Protein AF-A0A3B4BL02-F1 (afdb_monomer_lite)

Secondary structure (DSSP, 8-state):
-HHHHHHHHHHHHHHHHHHHHHHHHTT----HHHHHHHHHHHHTT--HHHHHHHHHHHHHHHHHHTT-SS----------S-------

Radius of gyration: 19.52 Å; chains: 1; bounding box: 37×36×62 Å

pLDDT: mean 74.95, std 19.33, range [40.09, 94.81]

Sequence (88 aa):
MASAANANLNAVRETMDVLLEISRLLNTGLDMESLSICVRLCEQGINPEALSSVIKELRKASDTSSHQTSKGVCVCMSDNYPASGLFF

Foldseek 3Di:
DVVVVVVVVVVVVVVLVVVVVVCVVVVLVDDSVRVVVLVVCVVVVDDNVVVSVVVVVVVVVVVVVVVPPDDDDDPPPDDDDDDDDDDD

Organism: NCBI:txid409849

Structure (mmCIF, N/CA/C/O backbone):
data_AF-A0A3B4BL02-F1
#
_entry.id   AF-A0A3B4BL02-F1
#
loop_
_atom_site.group_PDB
_atom_site.id
_atom_site.type_symbol
_atom_site.label_atom_id
_atom_site.label_alt_id
_atom_site.label_comp_id
_atom_site.label_asym_id
_atom_site.label_entity_id
_atom_site.label_seq_id
_atom_site.pdbx_PDB_ins_code
_atom_site.Cartn_x
_atom_site.Cartn_y
_atom_site.Cartn_z
_atom_site.occupancy
_atom_site.B_iso_or_equiv
_atom_site.auth_seq_id
_atom_site.auth_comp_id
_atom_site.auth_asym_id
_atom_site.auth_atom_id
_atom_site.pdbx_PDB_model_num
ATOM 1 N N . MET A 1 1 ? 9.830 -15.947 -26.472 1.00 53.75 1 MET A N 1
ATOM 2 C CA . MET A 1 1 ? 8.811 -15.186 -25.707 1.00 53.75 1 MET A CA 1
ATOM 3 C C . MET A 1 1 ? 8.816 -15.450 -24.196 1.00 53.75 1 MET A C 1
ATOM 5 O O . MET A 1 1 ? 8.395 -14.558 -23.479 1.00 53.75 1 MET A O 1
ATOM 9 N N . ALA A 1 2 ? 9.341 -16.571 -23.674 1.00 61.06 2 ALA A N 1
ATOM 10 C CA . ALA A 1 2 ? 9.371 -16.832 -22.221 1.00 61.06 2 ALA A CA 1
ATOM 11 C C . ALA A 1 2 ? 10.216 -15.837 -21.385 1.00 61.06 2 ALA A C 1
ATOM 13 O O . ALA A 1 2 ? 9.886 -15.565 -20.237 1.00 61.06 2 ALA A O 1
ATOM 14 N N . SER A 1 3 ? 11.271 -15.247 -21.964 1.00 62.56 3 SER A N 1
ATOM 15 C CA . SER A 1 3 ? 12.185 -14.347 -21.234 1.00 62.56 3 SER A CA 1
ATOM 16 C C . SER A 1 3 ? 11.528 -13.030 -20.778 1.00 62.56 3 SER A C 1
ATOM 18 O O . SER A 1 3 ? 11.772 -12.562 -19.670 1.00 62.56 3 SER A O 1
ATOM 20 N N . ALA A 1 4 ? 10.627 -12.461 -21.589 1.00 69.81 4 ALA A N 1
ATOM 21 C CA . ALA A 1 4 ? 9.975 -11.187 -21.269 1.00 69.81 4 ALA A CA 1
ATOM 22 C C . ALA A 1 4 ? 8.968 -11.306 -20.109 1.00 69.81 4 ALA A C 1
ATOM 24 O O . ALA A 1 4 ? 8.860 -10.398 -19.289 1.00 69.81 4 ALA A O 1
ATOM 25 N N . ALA A 1 5 ? 8.266 -12.440 -20.005 1.00 71.69 5 ALA A N 1
ATOM 26 C CA . ALA A 1 5 ? 7.335 -12.693 -18.906 1.00 71.69 5 ALA A CA 1
ATOM 27 C C . ALA A 1 5 ? 8.068 -12.819 -17.560 1.00 71.69 5 ALA A C 1
ATOM 29 O O . ALA A 1 5 ? 7.634 -12.231 -16.573 1.00 71.69 5 ALA A O 1
ATOM 30 N N . ASN A 1 6 ? 9.215 -13.507 -17.531 1.00 76.56 6 ASN A N 1
ATOM 31 C CA . ASN A 1 6 ? 10.031 -13.622 -16.320 1.00 76.56 6 ASN A CA 1
ATOM 32 C C . ASN A 1 6 ? 10.607 -12.273 -15.869 1.00 76.56 6 ASN A C 1
ATOM 34 O O . ASN A 1 6 ? 10.612 -11.991 -14.674 1.00 76.56 6 ASN A O 1
ATOM 38 N N . ALA A 1 7 ? 11.049 -11.427 -16.805 1.00 80.12 7 ALA A N 1
ATOM 39 C CA . ALA A 1 7 ? 11.521 -10.082 -16.476 1.00 80.12 7 ALA A CA 1
ATOM 40 C C . ALA A 1 7 ? 10.411 -9.224 -15.844 1.00 80.12 7 ALA A C 1
ATOM 42 O O . ALA A 1 7 ? 10.657 -8.528 -14.863 1.00 80.12 7 ALA A O 1
ATOM 43 N N . ASN A 1 8 ? 9.178 -9.325 -16.354 1.00 85.88 8 ASN A N 1
ATOM 44 C CA . ASN A 1 8 ? 8.039 -8.595 -15.800 1.00 85.88 8 ASN A CA 1
ATOM 45 C C . ASN A 1 8 ? 7.678 -9.070 -14.381 1.00 85.88 8 ASN A C 1
ATOM 47 O O . ASN A 1 8 ? 7.444 -8.259 -13.493 1.00 85.88 8 ASN A O 1
ATOM 51 N N . LEU A 1 9 ? 7.687 -10.385 -14.135 1.00 85.06 9 LEU A N 1
ATOM 52 C CA . LEU A 1 9 ? 7.427 -10.930 -12.796 1.00 85.06 9 LEU A CA 1
ATOM 53 C C . LEU A 1 9 ? 8.492 -10.507 -11.775 1.00 85.06 9 LEU A C 1
ATOM 55 O O . LEU A 1 9 ? 8.149 -10.244 -10.622 1.00 85.06 9 LEU A O 1
ATOM 59 N N . ASN A 1 10 ? 9.758 -10.415 -12.189 1.00 89.12 10 ASN A N 1
ATOM 60 C CA . ASN A 1 10 ? 10.825 -9.894 -11.335 1.00 89.12 10 ASN A CA 1
ATOM 61 C C . ASN A 1 10 ? 10.600 -8.415 -11.005 1.00 89.12 10 ASN A C 1
ATOM 63 O O . ASN A 1 10 ? 10.600 -8.062 -9.830 1.00 89.12 10 ASN A O 1
ATOM 67 N N . ALA A 1 11 ? 10.280 -7.589 -12.006 1.00 89.56 11 ALA A N 1
ATOM 68 C CA . ALA A 1 11 ? 10.000 -6.170 -11.798 1.00 89.56 11 ALA A CA 1
ATOM 69 C C . ALA A 1 11 ? 8.807 -5.934 -10.852 1.00 89.56 11 ALA A C 1
ATOM 71 O O . ALA A 1 11 ? 8.856 -5.056 -9.990 1.00 89.56 11 ALA A O 1
ATOM 72 N N . VAL A 1 12 ? 7.745 -6.742 -10.968 1.00 89.25 12 VAL A N 1
ATOM 73 C CA . VAL A 1 12 ? 6.587 -6.681 -10.061 1.00 89.25 12 VAL A CA 1
ATOM 74 C C . VAL A 1 12 ? 6.992 -7.048 -8.635 1.00 89.25 12 VAL A C 1
ATOM 76 O O . VAL A 1 12 ? 6.598 -6.358 -7.699 1.00 89.25 12 VAL A O 1
ATOM 79 N N . ARG A 1 13 ? 7.796 -8.104 -8.452 1.00 89.56 13 ARG A N 1
ATOM 80 C CA . ARG A 1 13 ? 8.296 -8.501 -7.127 1.00 89.56 13 ARG A CA 1
ATOM 81 C C . ARG A 1 13 ? 9.145 -7.407 -6.491 1.00 89.56 13 ARG A C 1
ATOM 83 O O . ARG A 1 13 ? 8.867 -7.033 -5.360 1.00 89.56 13 ARG A O 1
ATOM 90 N N . GLU A 1 14 ? 10.103 -6.857 -7.232 1.00 92.75 14 GLU A N 1
ATOM 91 C CA . GLU A 1 14 ? 10.955 -5.761 -6.757 1.00 92.75 14 GLU A CA 1
ATOM 92 C C . GLU A 1 14 ? 10.123 -4.532 -6.375 1.00 92.75 14 GLU A C 1
ATOM 94 O O . GLU A 1 14 ? 10.314 -3.956 -5.306 1.00 92.75 14 GLU A O 1
ATOM 99 N N . THR A 1 15 ? 9.136 -4.172 -7.200 1.00 92.56 15 THR A N 1
ATOM 100 C CA . THR A 1 15 ? 8.218 -3.062 -6.905 1.00 92.56 15 THR A CA 1
ATOM 101 C C . THR A 1 15 ? 7.432 -3.316 -5.617 1.00 92.56 15 THR A C 1
ATOM 103 O O . THR A 1 15 ? 7.316 -2.428 -4.774 1.00 92.56 15 THR A O 1
ATOM 106 N N . MET A 1 16 ? 6.913 -4.531 -5.438 1.00 93.94 16 MET A N 1
ATOM 107 C CA . MET A 1 16 ? 6.156 -4.911 -4.245 1.00 93.94 16 MET A CA 1
ATOM 108 C C . MET A 1 16 ? 7.012 -4.929 -2.974 1.00 93.94 16 MET A C 1
ATOM 110 O O . MET A 1 16 ? 6.530 -4.493 -1.929 1.00 93.94 16 MET A O 1
ATOM 114 N N . ASP A 1 17 ? 8.266 -5.379 -3.052 1.00 93.62 17 ASP A N 1
ATOM 115 C CA . ASP A 1 17 ? 9.207 -5.329 -1.926 1.00 93.62 17 ASP A CA 1
ATOM 116 C C . ASP A 1 17 ? 9.522 -3.883 -1.523 1.00 93.62 17 ASP A C 1
ATOM 118 O O . ASP A 1 17 ? 9.446 -3.541 -0.342 1.00 93.62 17 ASP A O 1
ATOM 122 N N . VAL A 1 18 ? 9.775 -2.998 -2.495 1.00 94.81 18 VAL A N 1
ATOM 123 C CA . VAL A 1 18 ? 10.001 -1.566 -2.227 1.00 94.81 18 VAL A CA 1
ATOM 124 C C . VAL A 1 18 ? 8.774 -0.927 -1.570 1.00 94.81 18 VAL A C 1
ATOM 126 O O . VAL A 1 18 ? 8.906 -0.187 -0.594 1.00 94.81 18 VAL A O 1
ATOM 129 N N . LEU A 1 19 ? 7.565 -1.226 -2.053 1.00 92.75 19 LEU A N 1
ATOM 130 C CA . LEU A 1 19 ? 6.330 -0.715 -1.452 1.00 92.75 19 LEU A CA 1
ATOM 131 C C . LEU A 1 19 ? 6.123 -1.226 -0.017 1.00 92.75 19 LEU A C 1
ATOM 133 O O . LEU A 1 19 ? 5.675 -0.468 0.849 1.00 92.75 19 LEU A O 1
ATOM 137 N N . LEU A 1 20 ? 6.464 -2.488 0.255 1.00 93.69 20 LEU A N 1
ATOM 138 C CA . LEU A 1 20 ? 6.397 -3.057 1.600 1.00 93.69 20 LEU A CA 1
ATOM 139 C C . LEU A 1 20 ? 7.411 -2.397 2.543 1.00 93.69 20 LEU A C 1
ATOM 141 O O . LEU A 1 20 ? 7.087 -2.129 3.700 1.00 93.69 20 LEU A O 1
ATOM 145 N N . GLU A 1 21 ? 8.610 -2.087 2.057 1.00 94.25 21 GLU A N 1
ATOM 146 C CA . GLU A 1 21 ? 9.614 -1.352 2.825 1.00 94.25 21 GLU A CA 1
ATOM 147 C C . GLU A 1 21 ? 9.119 0.054 3.193 1.00 94.25 21 GLU A C 1
ATOM 149 O O . GLU A 1 21 ? 9.160 0.440 4.362 1.00 94.25 21 GLU A O 1
ATOM 154 N N . ILE A 1 22 ? 8.538 0.786 2.236 1.00 93.12 22 ILE A N 1
ATOM 155 C CA . ILE A 1 22 ? 7.920 2.099 2.489 1.00 93.12 22 ILE A CA 1
ATOM 156 C C . ILE A 1 22 ? 6.801 1.983 3.534 1.00 93.12 22 ILE A C 1
ATOM 158 O O . ILE A 1 22 ? 6.731 2.781 4.469 1.00 93.12 22 ILE A O 1
ATOM 162 N N . SER A 1 23 ? 5.942 0.967 3.413 1.00 88.19 23 SER A N 1
ATOM 163 C CA . SER A 1 23 ? 4.862 0.688 4.367 1.00 88.19 23 SER A CA 1
ATOM 164 C C . SER A 1 23 ? 5.379 0.457 5.793 1.00 88.19 23 SER A C 1
ATOM 166 O O . SER A 1 23 ? 4.775 0.946 6.756 1.00 88.19 23 SER A O 1
ATOM 168 N N . ARG A 1 24 ? 6.511 -0.247 5.933 1.00 90.19 24 ARG A N 1
ATOM 169 C CA . ARG A 1 24 ? 7.188 -0.481 7.217 1.00 90.19 24 ARG A CA 1
ATOM 170 C C . ARG A 1 24 ? 7.784 0.802 7.784 1.00 90.19 24 ARG A C 1
ATOM 172 O O . ARG A 1 24 ? 7.596 1.066 8.966 1.00 90.19 24 ARG A O 1
ATOM 179 N N . LEU A 1 25 ? 8.433 1.618 6.954 1.00 92.69 25 LEU A N 1
ATOM 180 C CA . LEU A 1 25 ? 8.990 2.911 7.370 1.00 92.69 25 LEU A CA 1
ATOM 181 C C . LEU A 1 25 ? 7.903 3.872 7.869 1.00 92.69 25 LEU A C 1
ATOM 183 O O . LEU A 1 25 ? 8.094 4.560 8.867 1.00 92.69 25 LEU A O 1
ATOM 187 N N . LEU A 1 26 ? 6.744 3.882 7.208 1.00 87.56 26 LEU A N 1
ATOM 188 C CA . LEU A 1 26 ? 5.571 4.668 7.610 1.00 87.56 26 LEU A CA 1
ATOM 189 C C . LEU A 1 26 ? 4.748 4.009 8.727 1.00 87.56 26 LEU A C 1
ATOM 191 O O . LEU A 1 26 ? 3.734 4.562 9.152 1.00 87.56 26 LEU A O 1
ATOM 195 N N . ASN A 1 27 ? 5.163 2.828 9.188 1.00 84.62 27 ASN A N 1
ATOM 196 C CA . ASN A 1 27 ? 4.519 2.046 10.235 1.00 84.62 27 ASN A CA 1
ATOM 197 C C . ASN A 1 27 ? 3.003 1.857 10.015 1.00 84.62 27 ASN A C 1
ATOM 199 O O . ASN A 1 27 ? 2.209 1.914 10.956 1.00 84.62 27 ASN A O 1
ATOM 203 N N . THR A 1 28 ? 2.581 1.636 8.762 1.00 85.06 28 THR A N 1
ATOM 204 C CA . THR A 1 28 ? 1.150 1.478 8.433 1.00 85.06 28 THR A CA 1
ATOM 205 C C . THR A 1 28 ? 0.573 0.165 8.973 1.00 85.06 28 THR A C 1
ATOM 207 O O . THR A 1 28 ? -0.629 0.065 9.231 1.00 85.06 28 THR A O 1
ATOM 210 N N . GLY A 1 29 ? 1.438 -0.834 9.189 1.00 84.25 29 GLY A N 1
ATOM 211 C CA . GLY A 1 29 ? 1.066 -2.156 9.689 1.00 84.25 29 GLY A CA 1
ATOM 212 C C . GLY A 1 29 ? 0.360 -3.033 8.654 1.00 84.25 29 GLY A C 1
ATOM 213 O O . GLY A 1 29 ? -0.367 -3.939 9.050 1.00 84.25 29 GLY A O 1
ATOM 214 N N . LEU A 1 30 ? 0.535 -2.748 7.358 1.00 86.00 30 LEU A N 1
ATOM 215 C CA . LEU A 1 30 ? 0.006 -3.565 6.266 1.00 86.00 30 LEU A CA 1
ATOM 216 C C . LEU A 1 30 ? 0.966 -4.701 5.916 1.00 86.00 30 LEU A C 1
ATOM 218 O O . LEU A 1 30 ? 2.150 -4.476 5.662 1.00 86.00 30 LEU A O 1
ATOM 222 N N . ASP A 1 31 ? 0.431 -5.916 5.886 1.00 89.50 31 ASP A N 1
ATOM 223 C CA . ASP A 1 31 ? 1.105 -7.111 5.396 1.00 89.50 31 ASP A CA 1
ATOM 224 C C . ASP A 1 31 ? 1.156 -7.148 3.855 1.00 89.50 31 ASP A C 1
ATOM 226 O O . ASP A 1 31 ? 0.506 -6.363 3.159 1.00 89.50 31 ASP A O 1
ATOM 230 N N . MET A 1 32 ? 1.964 -8.062 3.311 1.00 88.44 32 MET A N 1
ATOM 231 C CA . MET A 1 32 ? 2.198 -8.179 1.867 1.00 88.44 32 MET A CA 1
ATOM 232 C C . MET A 1 32 ? 0.911 -8.484 1.084 1.00 88.44 32 MET A C 1
ATOM 234 O O . MET A 1 32 ? 0.742 -7.997 -0.035 1.00 88.44 32 MET A O 1
ATOM 238 N N . GLU A 1 33 ? -0.005 -9.255 1.673 1.00 90.00 33 GLU A N 1
ATOM 239 C CA . GLU A 1 33 ? -1.274 -9.620 1.047 1.00 90.00 33 GLU A CA 1
ATOM 240 C C . GLU A 1 33 ? -2.207 -8.404 1.002 1.00 90.00 33 GLU A C 1
ATOM 242 O O . GLU A 1 33 ? -2.636 -7.999 -0.083 1.00 90.00 33 GLU A O 1
ATOM 247 N N . SER A 1 34 ? -2.406 -7.736 2.141 1.00 89.06 34 SER A N 1
ATOM 248 C CA . SER A 1 34 ? -3.177 -6.494 2.258 1.00 89.06 34 SER A CA 1
ATOM 249 C C . SER A 1 34 ? -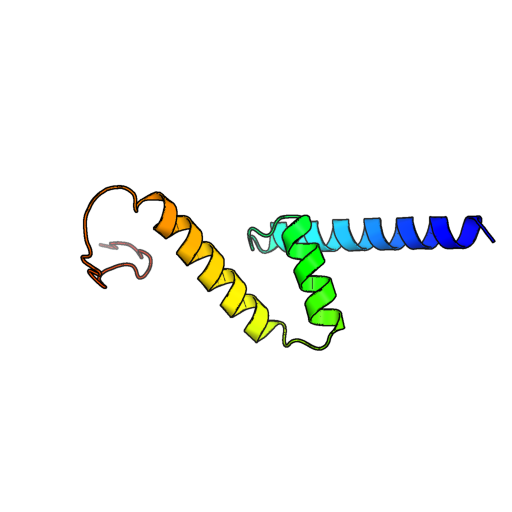2.662 -5.402 1.322 1.00 89.06 34 SER A C 1
ATOM 251 O O . SER A 1 34 ? -3.448 -4.743 0.638 1.00 89.06 34 SER A O 1
ATOM 253 N N . LEU A 1 35 ? -1.341 -5.221 1.237 1.00 91.12 35 LEU A N 1
ATOM 254 C CA . LEU A 1 35 ? -0.733 -4.217 0.367 1.00 91.12 35 LEU A CA 1
ATOM 255 C C . LEU A 1 35 ? -0.973 -4.534 -1.115 1.00 91.12 35 LEU A C 1
ATOM 257 O O . LEU A 1 35 ? -1.309 -3.632 -1.882 1.00 91.12 35 LEU A O 1
ATOM 261 N N . SER A 1 36 ? -0.893 -5.808 -1.515 1.00 92.25 36 SER A N 1
ATOM 262 C CA . SER A 1 36 ? -1.204 -6.224 -2.889 1.00 92.25 36 SER A CA 1
ATOM 263 C C . SER A 1 36 ? -2.659 -5.924 -3.271 1.00 92.25 36 SER A C 1
ATOM 265 O O . SER A 1 36 ? -2.930 -5.450 -4.375 1.00 92.25 36 SER A O 1
ATOM 267 N N . ILE A 1 37 ? -3.597 -6.123 -2.340 1.00 91.44 37 ILE A N 1
ATOM 268 C CA . ILE A 1 37 ? -5.013 -5.805 -2.540 1.00 91.44 37 ILE A CA 1
ATOM 269 C C . ILE A 1 37 ? -5.184 -4.293 -2.701 1.00 91.44 37 ILE A C 1
ATOM 271 O O . ILE A 1 37 ? -5.875 -3.853 -3.618 1.00 91.44 37 ILE A O 1
ATOM 275 N N . CYS A 1 38 ? -4.509 -3.493 -1.870 1.00 91.31 38 CYS A N 1
ATOM 276 C CA . CYS A 1 38 ? -4.549 -2.034 -1.969 1.00 91.31 38 CYS A CA 1
ATOM 277 C C . CYS A 1 38 ? -4.070 -1.540 -3.335 1.00 91.31 38 CYS A C 1
ATOM 279 O O . CYS A 1 38 ? -4.728 -0.694 -3.933 1.00 91.31 38 CYS A O 1
ATOM 281 N N . VAL A 1 39 ? -2.970 -2.094 -3.853 1.00 91.69 39 VAL A N 1
ATOM 282 C CA . VAL A 1 39 ? -2.454 -1.748 -5.186 1.00 91.69 39 VAL A CA 1
ATOM 283 C C . VAL A 1 39 ? -3.503 -2.039 -6.258 1.00 91.69 39 VAL A C 1
ATOM 285 O O . VAL A 1 39 ? -3.826 -1.149 -7.038 1.00 91.69 39 VAL A O 1
ATOM 288 N N . ARG A 1 40 ? -4.122 -3.225 -6.239 1.00 92.25 40 ARG A N 1
ATOM 289 C CA . ARG A 1 40 ? -5.163 -3.590 -7.216 1.00 92.25 40 ARG A CA 1
ATOM 290 C C . ARG A 1 40 ? -6.400 -2.698 -7.139 1.00 92.25 40 ARG A C 1
ATOM 292 O O . ARG A 1 40 ? -7.008 -2.401 -8.162 1.00 92.25 40 ARG A O 1
ATOM 299 N N . LEU A 1 41 ? -6.785 -2.277 -5.937 1.00 91.38 41 LEU A N 1
ATOM 300 C CA . LEU A 1 41 ? -7.898 -1.348 -5.737 1.00 91.38 41 LEU A CA 1
ATOM 301 C C . LEU A 1 41 ? -7.547 0.054 -6.257 1.00 91.38 41 LEU A C 1
ATOM 303 O O . LEU A 1 41 ? -8.356 0.677 -6.943 1.00 91.38 41 LEU A O 1
ATOM 307 N N . CYS A 1 42 ? -6.324 0.524 -6.011 1.00 90.62 42 CYS A N 1
ATOM 308 C CA . CYS A 1 42 ? -5.824 1.782 -6.565 1.00 90.62 42 CYS A CA 1
ATOM 309 C C . CYS A 1 42 ? -5.748 1.750 -8.102 1.00 90.62 42 CYS A C 1
ATOM 311 O O . CYS A 1 42 ? -6.120 2.728 -8.745 1.00 90.62 42 CYS A O 1
ATOM 313 N N . GLU A 1 43 ? -5.345 0.628 -8.707 1.00 92.25 43 GLU A N 1
ATOM 314 C CA . GLU A 1 43 ? -5.344 0.437 -10.168 1.00 92.25 43 GLU A CA 1
ATOM 315 C C . GLU A 1 43 ? -6.754 0.518 -10.780 1.00 92.25 43 GLU A C 1
ATOM 317 O O . GLU A 1 43 ? -6.906 0.925 -11.930 1.00 92.25 43 GLU A O 1
ATOM 322 N N . GLN A 1 44 ? -7.797 0.187 -10.011 1.00 93.12 44 GLN A N 1
ATOM 323 C CA . GLN A 1 44 ? -9.199 0.362 -10.413 1.00 93.12 44 GLN A CA 1
ATOM 324 C C . GLN A 1 44 ? -9.702 1.811 -10.273 1.00 93.12 44 GLN A C 1
ATOM 326 O O . GLN A 1 44 ? -10.862 2.087 -10.574 1.00 93.12 44 GLN A O 1
ATOM 331 N N . GLY A 1 45 ? -8.848 2.744 -9.840 1.00 92.06 45 GLY A N 1
ATOM 332 C CA . GLY A 1 45 ? -9.192 4.158 -9.683 1.00 92.06 45 GLY A CA 1
ATOM 333 C C . GLY A 1 45 ? -9.856 4.494 -8.348 1.00 92.06 45 GLY A C 1
ATOM 334 O O . GLY A 1 45 ? -10.484 5.546 -8.223 1.00 92.06 45 GLY A O 1
ATOM 335 N N . ILE A 1 46 ? -9.742 3.621 -7.342 1.00 92.88 46 ILE A N 1
ATOM 336 C CA . ILE A 1 46 ? -10.227 3.917 -5.991 1.00 92.88 46 ILE A CA 1
ATOM 337 C C . ILE A 1 46 ? -9.337 4.990 -5.360 1.00 92.88 46 ILE A C 1
ATOM 339 O O . ILE A 1 46 ? -8.111 4.915 -5.419 1.00 92.88 46 ILE A O 1
ATOM 343 N N . ASN A 1 47 ? -9.963 5.984 -4.721 1.00 92.81 47 ASN A N 1
ATOM 344 C CA . ASN A 1 47 ? -9.239 7.038 -4.021 1.00 92.81 47 ASN A CA 1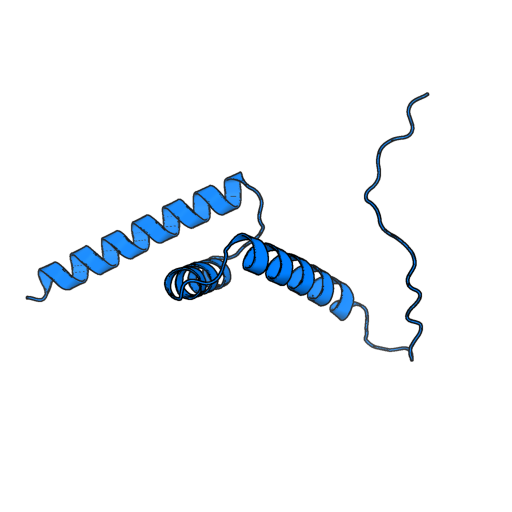
ATOM 345 C C . ASN A 1 47 ? -8.419 6.444 -2.849 1.00 92.81 47 ASN A C 1
ATOM 347 O O . ASN A 1 47 ? -9.024 5.891 -1.920 1.00 92.81 47 ASN A O 1
ATOM 351 N N . PRO A 1 48 ? -7.078 6.584 -2.836 1.00 87.69 48 PRO A N 1
ATOM 352 C CA . PRO A 1 48 ? -6.231 6.053 -1.768 1.00 87.69 48 PRO A CA 1
ATOM 353 C C . PRO A 1 48 ? -6.564 6.639 -0.390 1.00 87.69 48 PRO A C 1
ATOM 355 O O . PRO A 1 48 ? -6.440 5.939 0.616 1.00 87.69 48 PRO A O 1
ATOM 358 N N . GLU A 1 49 ? -7.040 7.887 -0.317 1.00 88.19 49 GLU A N 1
ATOM 359 C CA . GLU A 1 49 ? -7.431 8.496 0.961 1.00 88.19 49 GLU A CA 1
ATOM 360 C C . GLU A 1 49 ? -8.635 7.777 1.579 1.00 88.19 49 GLU A C 1
ATOM 362 O O . GLU A 1 49 ? -8.597 7.393 2.752 1.00 88.19 49 GLU A O 1
ATOM 367 N N . ALA A 1 50 ? -9.670 7.516 0.775 1.00 90.06 50 ALA A N 1
ATOM 368 C CA . ALA A 1 50 ? -10.855 6.780 1.208 1.00 90.06 50 ALA A CA 1
ATOM 369 C C . ALA A 1 50 ? -10.502 5.337 1.603 1.00 90.06 50 ALA A C 1
ATOM 371 O O . ALA A 1 50 ? -10.939 4.858 2.651 1.00 90.06 50 ALA A O 1
ATOM 372 N N . LEU A 1 51 ? -9.654 4.677 0.807 1.00 87.38 51 LEU A N 1
ATOM 373 C CA . LEU A 1 51 ? -9.174 3.324 1.079 1.00 87.38 51 LEU A CA 1
ATOM 374 C C . LEU A 1 51 ? -8.445 3.247 2.429 1.00 87.38 51 LEU A C 1
ATOM 376 O O . LEU A 1 51 ? -8.717 2.355 3.231 1.00 87.38 51 LEU A O 1
ATOM 380 N N . SER A 1 52 ? -7.571 4.215 2.718 1.00 86.75 52 SER A N 1
ATOM 381 C CA . SER A 1 52 ? -6.830 4.266 3.983 1.00 86.75 52 SER A CA 1
ATOM 382 C C . SER A 1 52 ? -7.752 4.376 5.202 1.00 86.75 52 SER A C 1
ATOM 384 O O . SER A 1 52 ? -7.4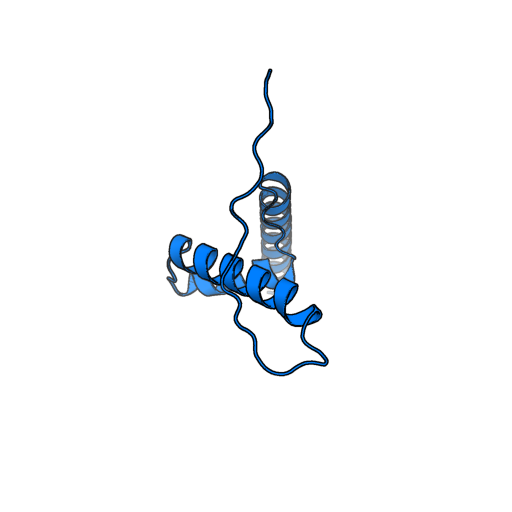78 3.772 6.239 1.00 86.75 52 SER A O 1
ATOM 386 N N . SER A 1 53 ? -8.857 5.116 5.071 1.00 86.81 53 SER A N 1
ATOM 387 C CA . SER A 1 53 ? -9.846 5.293 6.135 1.00 86.81 53 SER A CA 1
ATOM 388 C C . SER A 1 53 ? -10.579 3.984 6.423 1.00 86.81 53 SER A C 1
ATOM 390 O O . SER A 1 53 ? -10.645 3.542 7.569 1.00 86.81 53 SER A O 1
ATOM 392 N N . VAL A 1 54 ? -11.032 3.301 5.367 1.00 88.00 54 VAL A N 1
ATOM 393 C CA . VAL A 1 54 ? -11.699 1.996 5.477 1.00 88.00 54 VAL A CA 1
ATOM 394 C C . VAL A 1 54 ? -10.770 0.953 6.101 1.00 88.00 54 VAL A C 1
ATOM 396 O O . VAL A 1 54 ? -11.172 0.244 7.017 1.00 88.00 54 VAL A O 1
ATOM 399 N N . ILE A 1 55 ? -9.513 0.883 5.661 1.00 86.31 55 ILE A N 1
ATOM 400 C CA . ILE A 1 55 ? -8.523 -0.065 6.194 1.00 86.31 55 ILE A CA 1
ATOM 401 C C . ILE A 1 55 ? -8.266 0.167 7.688 1.00 86.31 55 ILE A C 1
ATOM 403 O O . ILE A 1 55 ? -8.190 -0.792 8.458 1.00 86.31 55 ILE A O 1
ATOM 407 N N . LYS A 1 56 ? -8.144 1.429 8.119 1.00 83.88 56 LYS A N 1
ATOM 408 C C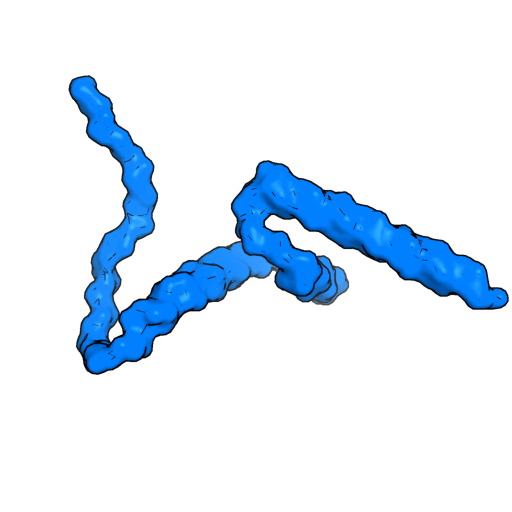A . LYS A 1 56 ? -7.959 1.776 9.537 1.00 83.88 56 LYS A CA 1
ATOM 409 C C . LYS A 1 56 ? -9.155 1.346 10.382 1.00 83.88 56 LYS A C 1
ATOM 411 O O . LYS A 1 56 ? -8.962 0.734 11.431 1.00 83.88 56 LYS A O 1
ATOM 416 N N . GLU A 1 57 ? -10.368 1.621 9.911 1.00 84.94 57 GLU A N 1
ATOM 417 C CA . GLU A 1 57 ? -11.594 1.227 10.609 1.00 84.94 57 GLU A CA 1
ATOM 418 C C . GLU A 1 57 ? -11.746 -0.297 10.685 1.00 84.94 57 GLU A C 1
ATOM 420 O O . GLU A 1 57 ? -12.063 -0.825 11.750 1.00 84.94 57 GLU A O 1
ATOM 425 N N . LEU A 1 58 ? -11.438 -1.026 9.607 1.00 85.06 58 LEU A N 1
ATOM 426 C CA . LEU A 1 58 ? -11.479 -2.491 9.602 1.00 85.06 58 LEU A CA 1
ATOM 427 C C . LEU A 1 58 ? -10.487 -3.103 10.597 1.00 85.06 58 LEU A C 1
ATOM 429 O O . LEU A 1 58 ? -10.868 -4.005 11.339 1.00 85.06 58 LEU A O 1
ATOM 433 N N . ARG A 1 59 ? -9.251 -2.588 10.671 1.00 81.69 59 ARG A N 1
ATOM 434 C CA . ARG A 1 59 ? -8.251 -3.060 11.649 1.00 81.69 59 ARG A CA 1
ATOM 435 C C . ARG A 1 59 ? -8.692 -2.794 13.091 1.00 81.69 59 ARG A C 1
ATOM 437 O O . ARG A 1 59 ? -8.598 -3.670 13.947 1.00 81.69 59 ARG A O 1
ATOM 444 N N . LYS A 1 60 ? -9.264 -1.616 13.350 1.00 78.56 60 LYS A N 1
ATOM 445 C CA . LYS A 1 60 ? -9.817 -1.260 14.665 1.00 78.56 60 LYS A CA 1
ATOM 446 C C . LYS A 1 60 ? -11.004 -2.154 15.055 1.00 78.56 60 LYS A C 1
ATOM 448 O O . LYS A 1 60 ? -11.118 -2.572 16.209 1.00 78.56 60 LYS A O 1
ATOM 453 N N . ALA A 1 61 ? -11.879 -2.476 14.105 1.00 75.88 61 ALA A N 1
ATOM 454 C CA . ALA A 1 61 ? -13.002 -3.387 14.319 1.00 75.88 61 ALA A CA 1
ATOM 455 C C . ALA A 1 61 ? -12.537 -4.837 14.567 1.00 75.88 61 ALA A C 1
ATOM 457 O O . ALA A 1 61 ? -13.090 -5.522 15.427 1.00 75.88 61 ALA A O 1
ATOM 458 N N . SER A 1 62 ? -11.493 -5.309 13.875 1.00 72.81 62 SER A N 1
ATOM 459 C CA . SER A 1 62 ? -10.950 -6.655 14.097 1.00 72.81 62 SER A CA 1
ATOM 460 C C . SER A 1 62 ? -10.292 -6.806 15.470 1.00 72.81 62 SER A C 1
ATOM 462 O O . SER A 1 62 ? -10.553 -7.796 16.157 1.00 72.81 62 SER A O 1
ATOM 464 N N . ASP A 1 63 ? -9.532 -5.804 15.923 1.00 65.38 63 ASP A N 1
ATOM 465 C CA . ASP A 1 63 ? -8.897 -5.822 17.249 1.00 65.38 63 ASP A CA 1
ATOM 466 C C . ASP A 1 63 ? -9.940 -5.817 18.382 1.00 65.38 63 ASP A C 1
ATOM 468 O O . ASP A 1 63 ? -9.788 -6.501 19.396 1.00 65.38 63 ASP A O 1
ATOM 472 N N . THR A 1 64 ? -11.053 -5.102 18.188 1.00 58.94 64 THR A N 1
ATOM 473 C CA . THR A 1 64 ? -12.160 -5.042 19.159 1.00 58.94 64 THR A CA 1
ATOM 474 C C . THR A 1 64 ? -13.049 -6.291 19.146 1.00 58.94 64 THR A C 1
ATOM 476 O O . THR A 1 64 ? -13.587 -6.671 20.187 1.00 58.94 64 THR A O 1
ATOM 479 N N . SER A 1 65 ? -13.151 -6.995 18.013 1.00 50.12 65 SER A N 1
ATOM 480 C CA . SER A 1 65 ? -13.970 -8.212 17.886 1.00 50.12 65 SER A CA 1
ATOM 481 C C . SER A 1 65 ? -13.418 -9.439 18.633 1.00 50.12 65 SER A C 1
ATOM 483 O O . SER A 1 65 ? -14.184 -10.327 19.007 1.00 50.12 65 SER A O 1
ATOM 485 N N . SER A 1 66 ? -12.117 -9.477 18.947 1.00 46.78 66 SER A N 1
ATOM 486 C CA . SER A 1 66 ? -11.510 -10.600 19.690 1.00 46.78 66 SER A CA 1
ATOM 487 C C . SER A 1 66 ? -11.843 -10.609 21.193 1.00 46.78 66 SER A C 1
ATOM 489 O O . SER A 1 66 ? -11.566 -11.592 21.876 1.00 46.78 66 SER A O 1
ATOM 491 N N . HIS A 1 67 ? -12.482 -9.557 21.722 1.00 42.03 67 HIS A N 1
ATOM 492 C CA . HIS A 1 67 ? -12.993 -9.500 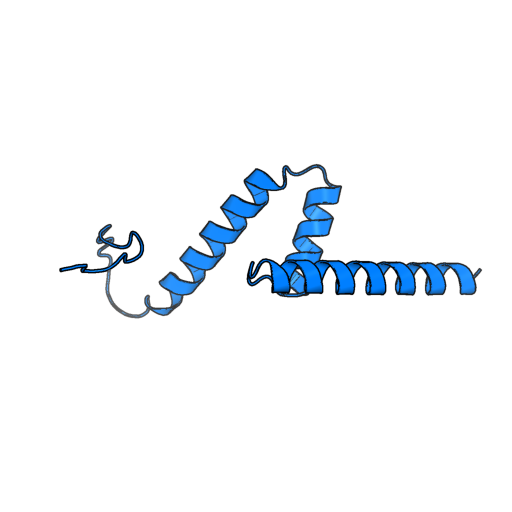23.104 1.00 42.03 67 HIS A CA 1
ATOM 493 C C . HIS A 1 67 ? -14.504 -9.785 23.215 1.00 42.03 67 HIS A C 1
ATOM 495 O O . HIS A 1 67 ? -15.105 -9.575 24.269 1.00 42.03 67 HIS A O 1
ATOM 501 N N . GLN A 1 68 ? -15.137 -10.287 22.149 1.00 43.72 68 GLN A N 1
ATOM 502 C CA . GLN A 1 68 ? -16.594 -10.402 22.053 1.00 43.72 68 GLN A CA 1
ATOM 503 C C . GLN A 1 68 ? -17.085 -11.855 21.965 1.00 43.72 68 GLN A C 1
ATOM 505 O O . GLN A 1 68 ? -17.955 -12.205 21.178 1.00 43.72 68 GLN A O 1
ATOM 510 N N . THR A 1 69 ? -16.578 -12.713 22.847 1.00 43.94 69 THR A N 1
ATOM 511 C CA . THR A 1 69 ? -17.260 -13.959 23.220 1.00 43.94 69 THR A CA 1
ATOM 512 C C . THR A 1 69 ? -17.543 -13.921 24.717 1.00 43.94 69 THR A C 1
ATOM 514 O O . THR A 1 69 ? -16.668 -14.228 25.518 1.00 43.94 69 THR A O 1
ATOM 517 N N . SER A 1 70 ? -18.751 -13.483 25.103 1.00 46.75 70 SER A N 1
ATOM 518 C CA . SER A 1 70 ? -19.585 -14.178 26.110 1.00 46.75 70 SER A CA 1
ATOM 519 C C . SER A 1 70 ? -20.687 -13.324 26.766 1.00 46.75 70 SER A C 1
ATOM 521 O O . SER A 1 70 ? -21.459 -13.893 27.538 1.00 46.75 70 SER A O 1
ATOM 523 N N . LYS A 1 71 ? -20.846 -12.013 26.543 1.00 42.25 71 LYS A N 1
ATOM 524 C CA . LYS A 1 71 ? -21.940 -11.278 27.220 1.00 42.25 71 LYS A CA 1
ATOM 525 C C . LYS A 1 71 ? -22.695 -10.356 26.280 1.00 42.25 71 LYS A C 1
ATOM 527 O O . LYS A 1 71 ? -22.093 -9.617 25.511 1.00 42.25 71 LYS A O 1
ATOM 532 N N . GLY A 1 72 ? -24.023 -10.468 26.344 1.00 43.19 72 GLY A N 1
ATOM 533 C CA . GLY A 1 72 ? -24.966 -9.647 25.603 1.00 43.19 72 GLY A CA 1
ATOM 534 C C . GLY A 1 72 ? -24.601 -8.167 25.661 1.00 43.19 72 GLY A C 1
ATOM 535 O O . GLY A 1 72 ? -24.119 -7.671 26.674 1.00 43.19 72 GLY A O 1
ATOM 536 N N . VAL A 1 73 ? -24.806 -7.516 24.523 1.00 51.28 73 VAL A N 1
ATOM 537 C CA . VAL A 1 73 ? -24.765 -6.074 24.265 1.00 51.28 73 VAL A CA 1
ATOM 538 C C . VAL A 1 73 ? -24.679 -5.187 25.529 1.00 51.28 73 VAL A C 1
ATOM 540 O O . VAL A 1 73 ? -25.679 -4.965 26.203 1.00 51.28 73 VAL A O 1
ATOM 543 N N . CYS A 1 74 ? -23.509 -4.581 25.771 1.00 41.62 74 CYS A N 1
ATOM 544 C CA . CYS A 1 74 ? -23.418 -3.137 26.027 1.00 41.62 74 CYS A CA 1
ATOM 545 C C . CYS A 1 74 ? -22.490 -2.560 24.964 1.00 41.62 74 CYS A C 1
ATOM 547 O O . CYS A 1 74 ? -21.278 -2.754 25.031 1.00 41.62 74 CYS A O 1
ATOM 549 N N . VAL A 1 75 ? -23.039 -1.833 23.992 1.00 46.12 75 VAL A N 1
ATOM 550 C CA . VAL A 1 75 ? -22.245 -0.835 23.271 1.00 46.12 75 VAL A CA 1
ATOM 551 C C . VAL A 1 75 ? -22.120 0.351 24.215 1.00 46.12 75 VAL A C 1
ATOM 553 O O . VAL A 1 75 ? -22.886 1.309 24.175 1.00 46.12 75 VAL A O 1
ATOM 556 N N . CYS A 1 76 ? -21.178 0.233 25.136 1.00 40.09 76 CYS A N 1
ATOM 557 C CA . CYS A 1 76 ? -20.701 1.347 25.915 1.00 40.09 76 CYS A CA 1
ATOM 558 C C . CYS A 1 76 ? -19.717 2.092 24.989 1.00 40.09 76 CYS A C 1
ATOM 560 O O . CYS A 1 76 ? -18.536 1.769 24.919 1.00 40.09 76 CYS A O 1
ATOM 562 N N . MET A 1 77 ? -20.245 3.024 24.189 1.00 46.41 77 MET A N 1
ATOM 563 C CA . MET A 1 77 ? -19.465 3.996 23.416 1.00 46.41 77 MET A CA 1
ATOM 564 C C . MET A 1 77 ? -18.786 4.943 24.421 1.00 46.41 77 MET A C 1
ATOM 566 O O . MET A 1 77 ? -19.328 5.983 24.786 1.00 46.41 77 MET A O 1
ATOM 570 N N . SER A 1 78 ? -17.642 4.548 24.968 1.00 53.53 78 SER A N 1
ATOM 571 C CA . SER A 1 78 ? -16.803 5.392 25.820 1.00 53.53 78 SER A CA 1
ATOM 572 C C . SER A 1 78 ? -15.356 4.934 25.681 1.00 53.53 78 SER A C 1
ATOM 574 O O . SER A 1 78 ? -15.075 3.743 25.744 1.00 53.53 78 SER A O 1
ATOM 576 N N . ASP A 1 79 ? -14.479 5.915 25.468 1.00 47.12 79 ASP A N 1
ATOM 577 C CA . ASP A 1 79 ? -13.017 5.831 25.510 1.00 47.12 79 ASP A CA 1
ATOM 578 C C . ASP A 1 79 ? -12.314 5.223 24.279 1.00 47.12 79 ASP A C 1
ATOM 580 O O . ASP A 1 79 ? -12.324 4.022 24.041 1.00 47.12 79 ASP A O 1
ATOM 584 N N . ASN A 1 80 ? -11.600 6.053 23.505 1.00 49.44 80 ASN A N 1
ATOM 585 C CA . ASN A 1 80 ? -10.149 6.214 23.703 1.00 49.44 80 ASN A CA 1
ATOM 586 C C . ASN A 1 80 ? -9.522 7.086 22.591 1.00 49.44 80 ASN A C 1
ATOM 588 O O . ASN A 1 80 ? -9.097 6.621 21.534 1.00 49.44 80 ASN A O 1
ATOM 592 N N . TYR A 1 81 ? -9.492 8.386 22.871 1.00 49.03 81 TYR A N 1
ATOM 593 C CA . TYR A 1 81 ? -8.512 9.350 22.377 1.00 49.03 81 TYR A CA 1
ATOM 594 C C . TYR A 1 81 ? -7.149 8.984 23.005 1.00 49.03 81 TYR A C 1
ATOM 596 O O . TYR A 1 81 ? -7.127 8.723 24.212 1.00 49.03 81 TYR A O 1
ATOM 604 N N . PRO A 1 82 ? -6.030 8.907 22.260 1.00 49.72 82 PRO A 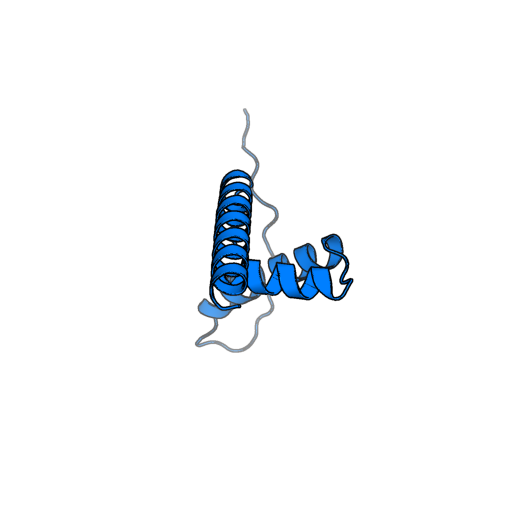N 1
ATOM 605 C CA . PRO A 1 82 ? -4.781 8.433 22.834 1.00 49.72 82 PRO A CA 1
ATOM 606 C C . PRO A 1 82 ? -4.183 9.452 23.808 1.00 49.72 82 PRO A C 1
ATOM 608 O O . PRO A 1 82 ? -4.175 10.661 23.583 1.00 49.72 82 PRO A O 1
ATOM 611 N N . ALA A 1 83 ? -3.673 8.890 24.897 1.00 51.00 83 ALA A N 1
ATOM 612 C CA . ALA A 1 83 ? -2.880 9.495 25.950 1.00 51.00 83 ALA A CA 1
ATOM 613 C C . ALA A 1 83 ? -1.880 10.571 25.483 1.00 51.00 83 ALA A C 1
ATOM 615 O O . ALA A 1 83 ? -0.978 10.301 24.692 1.00 51.00 83 ALA A O 1
ATOM 616 N N . SER A 1 84 ? -1.931 11.743 26.117 1.00 48.62 84 SER A N 1
ATOM 617 C CA . SER A 1 84 ? -0.774 12.629 26.238 1.00 48.62 84 SER A CA 1
ATOM 618 C C . SER A 1 84 ? -0.686 13.175 27.662 1.00 48.62 84 SER A C 1
ATOM 620 O O . SER A 1 84 ? -1.371 14.128 28.016 1.00 48.62 84 SER A O 1
ATOM 622 N N . GLY A 1 85 ? 0.148 12.501 28.457 1.00 43.97 85 GLY A N 1
ATOM 623 C CA . GLY A 1 85 ? 1.126 13.115 29.355 1.00 43.97 85 GLY A CA 1
ATOM 624 C C . GLY A 1 85 ? 0.632 14.128 30.383 1.00 43.97 85 GLY A C 1
ATOM 625 O O . GLY A 1 85 ? 0.443 15.301 30.083 1.00 43.97 85 GLY A O 1
ATOM 626 N N . LEU A 1 86 ? 0.603 13.680 31.636 1.00 44.28 86 LEU A N 1
ATOM 627 C CA . LEU A 1 86 ? 0.826 14.518 32.808 1.00 44.28 86 LEU A CA 1
ATOM 628 C C . LEU A 1 86 ? 2.188 15.233 32.647 1.00 44.28 86 LEU A C 1
ATOM 630 O O . LEU A 1 86 ? 3.217 14.564 32.547 1.00 44.28 86 LEU A O 1
ATOM 634 N N . PHE A 1 87 ? 2.208 16.564 32.621 1.00 41.53 87 PHE A N 1
ATOM 635 C CA . PHE A 1 87 ? 3.414 17.362 32.861 1.00 41.53 87 PHE A CA 1
ATOM 636 C C . PHE A 1 87 ? 3.124 18.246 34.079 1.00 41.53 87 PHE A C 1
ATOM 638 O O . PHE A 1 87 ? 2.015 18.772 34.180 1.00 41.53 87 PHE A O 1
ATOM 645 N N . PHE A 1 88 ? 4.073 18.284 35.019 1.00 48.53 88 PHE A N 1
ATOM 646 C CA . PHE A 1 88 ? 4.014 19.035 36.282 1.00 48.53 88 PHE A CA 1
ATOM 647 C C . PHE A 1 88 ? 3.620 20.504 36.095 1.00 48.53 88 PHE A C 1
ATOM 649 O O . PHE A 1 88 ? 4.054 21.102 35.083 1.00 48.53 88 PHE A O 1
#

InterPro domains:
  IPR022214 Mitotic-spindle organizing protein 1 [PF12554] (13-59)
  IPR022214 Mitotic-spindle organizing protein 1 [PTHR28520] (3-69)